Protein AF-A0A5C1AGF1-F1 (afdb_monomer_lite)

Secondary structure (DSSP, 8-state):
--S--B-EEEE-SS--SS--TTEEEEETTTTEEEEE-TTTT--EEEEEB-TTSBEEEE-SS-EEEEEEEE-TTSTT--EEEEETTEEE-TT-TTHHHHHHTTSPP-TTPPPEEETTEEEEEEEEEETTEEEEEESS-EEEEETTEEEEEEES----

Foldseek 3Di:
DFQQFFADEDEDCDDDPAADARYWYDHPNQQKIWHQDRNPPRDIDIFHHDPPGKDWDDPPQFIWIPDWDQPCVDPVRAIWTQDRRGTGGPPDPVTVVRNVVNDDDDPPFDWDQAPNFIFRDWDADDVQWIWTQGQAFIFIGGVSDTDDTPGGGPPD

Radius of gyration: 16.53 Å; chains: 1; bounding box: 38×32×44 Å

Organism: NCBI:txid2598579

InterPro domains:
  IPR045384 Protein of unknown function DUF6527 [PF20137] (11-87)

pLDDT: mean 85.23, std 13.49, range [40.34, 98.69]

Sequence (156 aa):
MIRYRRLEHRFVRTFPDCIEPGIFYVSLEFGTTTHSCCCGCGEEVVTPLSPSGWKITFDGETVSLWPSVGSWTLRCSSHYVIDRGRVLEDGDPTFLPRLMAEIPPIEGGEYLYFDNAIVCGWTRLDPGEVVLHGIWDVFLVRDGRRLRALGEPRLG

Structure (mmCIF, N/CA/C/O backbone):
data_AF-A0A5C1AGF1-F1
#
_entry.id   AF-A0A5C1AGF1-F1
#
loop_
_atom_site.group_PDB
_atom_site.id
_atom_site.type_symbol
_atom_site.label_atom_id
_atom_site.label_alt_id
_atom_site.label_comp_id
_atom_site.label_asym_id
_atom_site.label_entity_id
_atom_site.label_seq_id
_atom_site.pdbx_PDB_ins_code
_atom_site.Cartn_x
_atom_site.Cartn_y
_atom_site.Cartn_z
_atom_site.occupancy
_atom_site.B_iso_or_equiv
_atom_site.auth_seq_id
_atom_site.auth_comp_id
_atom_site.auth_asym_id
_atom_site.auth_atom_id
_atom_site.pdbx_PDB_model_num
ATOM 1 N N . MET A 1 1 ? -5.752 -9.088 -12.106 1.00 77.44 1 MET A N 1
ATOM 2 C CA . MET A 1 1 ? -7.198 -8.825 -12.010 1.00 77.44 1 MET A CA 1
ATOM 3 C C . MET A 1 1 ? -7.559 -8.648 -10.551 1.00 77.44 1 MET A C 1
ATOM 5 O O . MET A 1 1 ? -7.442 -9.587 -9.767 1.00 77.44 1 MET A O 1
ATOM 9 N N . ILE A 1 2 ? -7.949 -7.432 -10.190 1.00 92.50 2 ILE A N 1
ATOM 10 C CA . ILE A 1 2 ? -8.391 -7.062 -8.851 1.00 92.50 2 ILE A CA 1
ATOM 11 C C . ILE A 1 2 ? -9.845 -7.488 -8.648 1.00 92.50 2 ILE A C 1
ATOM 13 O O . ILE A 1 2 ? -10.735 -7.152 -9.432 1.00 92.50 2 ILE A O 1
ATOM 17 N N . ARG A 1 3 ? -10.087 -8.229 -7.561 1.00 95.75 3 ARG A N 1
ATOM 18 C CA . ARG A 1 3 ? -11.416 -8.696 -7.157 1.00 95.75 3 ARG A CA 1
ATOM 19 C C . ARG A 1 3 ? -12.123 -7.665 -6.283 1.00 95.75 3 ARG A C 1
ATOM 21 O O . ARG A 1 3 ? -13.300 -7.384 -6.491 1.00 95.75 3 ARG A O 1
ATOM 28 N N . TYR A 1 4 ? -11.406 -7.090 -5.323 1.00 97.19 4 TYR A N 1
ATOM 29 C CA . TYR A 1 4 ? -11.935 -6.091 -4.397 1.00 97.19 4 TYR A CA 1
ATOM 30 C C . TYR A 1 4 ? -11.606 -4.697 -4.919 1.00 97.19 4 TYR A C 1
ATOM 32 O O . TYR A 1 4 ? -10.494 -4.212 -4.757 1.00 97.19 4 TYR A O 1
ATOM 40 N N . ARG A 1 5 ? -12.575 -4.063 -5.588 1.00 96.69 5 ARG A N 1
ATOM 41 C CA . ARG A 1 5 ? -12.401 -2.745 -6.232 1.00 96.69 5 ARG A CA 1
ATOM 42 C C . ARG A 1 5 ? -12.618 -1.555 -5.302 1.00 96.69 5 ARG A C 1
ATOM 44 O O . ARG A 1 5 ? -12.350 -0.415 -5.680 1.00 96.69 5 ARG A O 1
ATOM 51 N N . ARG A 1 6 ? -13.146 -1.804 -4.107 1.00 97.50 6 ARG A N 1
ATOM 52 C CA . ARG A 1 6 ? -13.363 -0.796 -3.074 1.00 97.50 6 ARG A CA 1
ATOM 53 C C . ARG A 1 6 ? -13.112 -1.422 -1.711 1.00 97.50 6 ARG A C 1
ATOM 55 O O . ARG A 1 6 ? -13.458 -2.585 -1.515 1.00 97.50 6 ARG A O 1
ATOM 62 N N . LEU A 1 7 ? -12.525 -0.644 -0.815 1.00 98.44 7 LEU A N 1
ATOM 63 C CA . LEU A 1 7 ? -12.274 -1.005 0.568 1.00 98.44 7 LEU A CA 1
ATOM 64 C C . LEU A 1 7 ? -13.028 -0.051 1.494 1.00 98.44 7 LEU A C 1
ATOM 66 O O . LEU A 1 7 ? -13.039 1.163 1.276 1.00 98.44 7 LEU A O 1
ATOM 70 N N . GLU A 1 8 ? -13.638 -0.604 2.533 1.00 98.38 8 GLU A N 1
ATOM 71 C CA . GLU A 1 8 ? -14.098 0.157 3.693 1.00 98.38 8 GLU A CA 1
ATOM 72 C C . GLU A 1 8 ? -12.929 0.284 4.668 1.00 98.38 8 GLU A C 1
ATOM 74 O O . GLU A 1 8 ? -12.287 -0.711 4.996 1.00 98.38 8 GLU A O 1
ATOM 79 N N . HIS A 1 9 ? -12.624 1.494 5.128 1.00 98.38 9 HIS A N 1
ATOM 80 C CA . HIS A 1 9 ? -11.547 1.679 6.092 1.00 98.38 9 HIS A CA 1
ATOM 81 C C . HIS A 1 9 ? -12.071 1.513 7.520 1.00 98.38 9 HIS A C 1
ATOM 83 O O . HIS A 1 9 ? -13.181 1.937 7.837 1.00 98.38 9 HIS A O 1
ATOM 89 N N . ARG A 1 10 ? -11.255 0.930 8.400 1.00 98.50 10 ARG A N 1
ATOM 90 C CA . ARG A 1 10 ? -11.554 0.837 9.833 1.00 98.50 10 ARG A CA 1
ATOM 91 C C . ARG A 1 10 ? -10.333 1.217 10.649 1.00 98.50 10 ARG A C 1
ATOM 93 O O . ARG A 1 10 ? -9.296 0.560 10.573 1.00 98.50 10 ARG A O 1
ATOM 100 N N . PHE A 1 11 ? -10.477 2.258 11.462 1.00 98.44 11 PHE A N 1
ATOM 101 C CA . PHE A 1 11 ? -9.487 2.574 12.482 1.00 98.44 11 PHE A CA 1
ATOM 102 C C . PHE A 1 11 ? -9.646 1.602 13.644 1.00 98.44 11 PHE A C 1
ATOM 104 O O . PHE A 1 11 ? -10.715 1.500 14.245 1.00 98.44 11 PHE A O 1
ATOM 111 N N . VAL A 1 12 ? -8.576 0.881 13.945 1.00 98.31 12 VAL A N 1
ATOM 112 C CA . VAL A 1 12 ? -8.544 -0.120 15.005 1.00 98.31 12 VAL A CA 1
ATOM 113 C C . VAL A 1 12 ? -7.349 0.128 15.900 1.00 98.31 12 VAL A C 1
ATOM 115 O O . VAL A 1 12 ? -6.309 0.620 15.468 1.00 98.31 12 VAL A O 1
ATOM 118 N N . ARG A 1 13 ? -7.489 -0.231 17.172 1.00 97.12 13 ARG A N 1
ATOM 119 C CA . ARG A 1 13 ? -6.360 -0.199 18.097 1.00 97.12 13 ARG A CA 1
ATOM 120 C C . ARG A 1 13 ? -5.419 -1.369 17.811 1.00 97.12 13 ARG A C 1
ATOM 122 O O . ARG A 1 13 ? -4.258 -1.174 17.468 1.00 97.12 13 ARG A O 1
ATOM 129 N N . THR A 1 14 ? -5.979 -2.574 17.860 1.00 97.06 14 THR A N 1
ATOM 130 C CA . THR A 1 14 ? -5.334 -3.850 17.541 1.00 97.06 14 THR A CA 1
ATOM 131 C C . THR A 1 14 ? -5.994 -4.471 16.318 1.00 97.06 14 THR A C 1
ATOM 133 O O . THR A 1 14 ? -7.211 -4.361 16.154 1.00 97.06 14 THR A O 1
ATOM 136 N N . PHE A 1 15 ? -5.204 -5.123 15.468 1.00 97.69 15 PHE A N 1
ATOM 137 C CA . PHE A 1 15 ? -5.731 -5.839 14.308 1.00 97.69 15 PHE A CA 1
ATOM 138 C C . PHE A 1 15 ? -6.554 -7.063 14.740 1.00 97.69 15 PHE A C 1
ATOM 140 O O . PHE A 1 15 ? -6.257 -7.643 15.788 1.00 97.69 15 PHE A O 1
ATOM 147 N N . PRO A 1 16 ? -7.603 -7.434 13.985 1.00 96.69 16 PRO A N 1
ATOM 148 C CA . PRO A 1 16 ? -8.343 -8.664 14.241 1.00 96.69 16 PRO A CA 1
ATOM 149 C C . PRO A 1 16 ? -7.482 -9.892 13.918 1.00 96.69 16 PRO A C 1
ATOM 151 O O . PRO A 1 16 ? -6.603 -9.823 13.064 1.00 96.69 16 PRO A O 1
ATOM 154 N N . ASP A 1 17 ? -7.790 -11.031 14.542 1.00 95.19 17 ASP A N 1
ATOM 155 C CA . ASP A 1 17 ? -7.088 -12.300 14.281 1.00 95.19 17 ASP A CA 1
ATOM 156 C C . ASP A 1 17 ? -7.249 -12.775 12.827 1.00 95.19 17 ASP A C 1
ATOM 158 O O . ASP A 1 17 ? -6.380 -13.451 12.279 1.00 95.19 17 ASP A O 1
ATOM 162 N N . CYS A 1 18 ? -8.370 -12.412 12.198 1.00 95.69 18 CYS A N 1
ATOM 163 C CA . CYS A 1 18 ? -8.674 -12.704 10.803 1.00 95.69 18 CYS A CA 1
ATOM 164 C C . CYS A 1 18 ? -8.909 -11.398 10.044 1.00 95.69 18 CYS A C 1
ATOM 166 O O . CYS A 1 18 ? -9.846 -10.658 10.350 1.00 95.69 18 CYS A O 1
ATOM 168 N N . ILE A 1 19 ? -8.097 -11.141 9.019 1.00 97.69 19 ILE A N 1
ATOM 169 C CA . ILE A 1 19 ? -8.240 -9.957 8.170 1.00 97.69 19 ILE A CA 1
ATOM 170 C C . ILE A 1 19 ? -9.377 -10.168 7.165 1.00 97.69 19 ILE A C 1
ATOM 172 O O . ILE A 1 19 ? -9.288 -11.004 6.262 1.00 97.69 19 ILE A O 1
ATOM 176 N N . GLU A 1 20 ? -10.459 -9.403 7.313 1.00 98.00 20 GLU A N 1
ATOM 177 C CA . GLU A 1 20 ? -11.629 -9.513 6.442 1.00 98.00 20 GLU A CA 1
ATOM 178 C C . GLU A 1 20 ? -11.343 -8.958 5.031 1.00 98.00 20 GLU A C 1
ATOM 180 O O . GLU A 1 20 ? -10.812 -7.850 4.882 1.00 98.00 20 GLU A O 1
ATOM 185 N N . PRO A 1 21 ? -11.731 -9.675 3.959 1.00 97.81 21 PRO A N 1
ATOM 186 C CA . PRO A 1 21 ? -11.631 -9.142 2.609 1.00 97.81 21 PRO A CA 1
ATOM 187 C C . PRO A 1 21 ? -12.513 -7.909 2.401 1.00 97.81 21 PRO A C 1
ATOM 189 O O . PRO A 1 21 ? -13.672 -7.885 2.807 1.00 97.81 21 PRO A O 1
ATOM 192 N N . GLY A 1 22 ? -11.985 -6.901 1.705 1.00 98.00 22 GLY A N 1
ATOM 193 C CA . GLY A 1 22 ? -12.709 -5.651 1.453 1.00 98.00 22 GLY A CA 1
ATOM 194 C C . GLY A 1 22 ? -12.617 -4.621 2.583 1.00 98.00 22 GLY A C 1
ATOM 195 O O . GLY A 1 22 ? -13.157 -3.527 2.427 1.00 98.00 22 GLY A O 1
ATOM 196 N N . ILE A 1 23 ? -11.917 -4.926 3.680 1.00 98.50 23 ILE A N 1
ATOM 197 C CA . ILE A 1 23 ? -11.668 -3.984 4.773 1.00 98.50 23 ILE A CA 1
ATOM 198 C C . ILE A 1 23 ? -10.197 -3.553 4.771 1.00 98.50 23 ILE A C 1
ATOM 200 O O . ILE A 1 23 ? -9.292 -4.374 4.633 1.00 98.50 23 ILE A O 1
ATOM 204 N N . PHE A 1 24 ? -9.969 -2.251 4.924 1.00 98.56 24 PHE A N 1
ATOM 205 C CA . PHE A 1 24 ? -8.657 -1.634 5.078 1.00 98.56 24 PHE A CA 1
ATOM 206 C C . PHE A 1 24 ? -8.463 -1.201 6.533 1.00 98.56 24 PHE A C 1
ATOM 208 O O . PHE A 1 24 ? -8.998 -0.176 6.966 1.00 98.56 24 PHE A O 1
ATOM 215 N N . TYR A 1 25 ? -7.731 -1.996 7.310 1.00 98.69 25 TYR A N 1
ATOM 216 C CA . TYR A 1 25 ? -7.512 -1.717 8.725 1.00 98.69 25 TYR A CA 1
ATOM 217 C C . TYR A 1 25 ? -6.342 -0.760 8.911 1.00 98.69 25 TYR A C 1
ATOM 219 O O . TYR A 1 25 ? -5.262 -0.953 8.353 1.00 98.69 25 TYR A O 1
ATOM 227 N N . VAL A 1 26 ? -6.545 0.244 9.757 1.00 98.56 26 VAL A N 1
ATOM 228 C CA . VAL A 1 26 ? -5.535 1.241 10.106 1.00 98.56 26 VAL A CA 1
ATOM 229 C C . VAL A 1 26 ? -5.331 1.230 11.612 1.00 98.56 26 VAL A C 1
ATOM 231 O O . VAL A 1 26 ? -6.259 1.550 12.355 1.00 98.56 26 VAL A O 1
ATOM 234 N N . SER A 1 27 ? -4.116 0.917 12.066 1.00 98.19 27 SER A N 1
ATOM 235 C CA . SER A 1 27 ? -3.715 1.137 13.455 1.00 98.19 27 SER A CA 1
ATOM 236 C C . SER A 1 27 ? -2.717 2.279 13.539 1.00 98.19 27 SER A C 1
ATOM 238 O O . SER A 1 27 ? -1.575 2.176 13.089 1.00 98.19 27 SER A O 1
ATOM 240 N N . LEU A 1 28 ? -3.158 3.377 14.152 1.00 96.56 28 LEU A N 1
ATOM 241 C CA . LEU A 1 28 ? -2.288 4.512 14.452 1.00 96.56 28 LEU A CA 1
ATOM 242 C C . LEU A 1 28 ? -1.335 4.197 15.615 1.00 96.56 28 LEU A C 1
ATOM 244 O O . LEU A 1 28 ? -0.220 4.702 15.623 1.00 96.56 28 LEU A O 1
ATOM 248 N N . GLU A 1 29 ? -1.746 3.338 16.557 1.00 96.00 29 GLU A N 1
ATOM 249 C CA . GLU A 1 29 ? -0.915 2.915 17.698 1.00 96.00 29 GLU A CA 1
ATOM 250 C C . GLU A 1 29 ? 0.303 2.110 17.226 1.00 96.00 29 GLU A C 1
ATOM 252 O O . GLU A 1 29 ? 1.416 2.349 17.686 1.00 96.00 29 GLU A O 1
ATOM 257 N N . PHE A 1 30 ? 0.109 1.219 16.248 1.00 96.50 30 PHE A N 1
ATOM 258 C CA . PHE A 1 30 ? 1.196 0.448 15.638 1.00 96.50 30 PHE A CA 1
ATOM 259 C C . PHE A 1 30 ? 1.808 1.115 14.403 1.00 96.50 30 PHE A C 1
ATOM 261 O O . PHE A 1 30 ? 2.698 0.533 13.784 1.00 96.50 30 PHE A O 1
ATOM 268 N N . GLY A 1 31 ? 1.316 2.293 14.002 1.00 97.25 31 GLY A N 1
ATOM 269 C CA . GLY A 1 31 ? 1.747 2.974 12.781 1.00 97.25 31 GLY A CA 1
ATOM 270 C C . GLY A 1 31 ? 1.742 2.045 11.567 1.00 97.25 31 GLY A C 1
ATOM 271 O O . GLY A 1 31 ? 2.726 1.980 10.844 1.00 97.25 31 GLY A O 1
ATOM 272 N N . THR A 1 32 ? 0.690 1.249 11.384 1.00 97.94 32 THR A N 1
ATOM 273 C CA . THR A 1 32 ? 0.645 0.182 10.373 1.00 97.94 32 THR A CA 1
ATOM 274 C C . THR A 1 32 ? -0.760 0.070 9.798 1.00 97.94 32 THR A C 1
ATOM 276 O O . THR A 1 32 ? -1.751 0.318 10.492 1.00 97.94 32 THR A O 1
ATOM 279 N N . THR A 1 33 ? -0.862 -0.336 8.537 1.00 98.50 33 THR A N 1
ATOM 280 C CA . THR A 1 33 ? -2.132 -0.764 7.944 1.00 98.50 33 THR A CA 1
ATOM 281 C C . THR A 1 33 ? -2.043 -2.203 7.467 1.00 98.50 33 THR A C 1
ATOM 283 O O . THR A 1 33 ? -0.962 -2.684 7.124 1.00 98.50 33 THR A O 1
ATOM 286 N N . THR A 1 34 ? -3.183 -2.886 7.450 1.00 98.19 34 THR A N 1
ATOM 287 C CA . THR A 1 34 ? -3.292 -4.240 6.904 1.00 98.19 34 THR A CA 1
ATOM 288 C C . THR A 1 34 ? -4.625 -4.440 6.195 1.00 98.19 34 THR A C 1
ATOM 290 O O . THR A 1 34 ? -5.646 -3.849 6.566 1.00 98.19 34 THR A O 1
ATOM 293 N N . HIS A 1 35 ? -4.619 -5.278 5.166 1.00 98.31 35 HIS A N 1
ATOM 294 C CA . HIS A 1 35 ? -5.808 -5.707 4.437 1.00 98.31 35 HIS A CA 1
ATOM 295 C C . HIS A 1 35 ? -5.559 -7.047 3.749 1.00 98.31 35 HIS A C 1
ATOM 297 O O . HIS A 1 35 ? -4.424 -7.427 3.466 1.00 98.31 35 HIS A O 1
ATOM 303 N N . SER A 1 36 ? -6.634 -7.770 3.437 1.00 97.62 36 SER A N 1
ATOM 304 C CA . SER A 1 36 ? -6.525 -8.949 2.578 1.00 97.62 36 SER A CA 1
ATOM 305 C C . SER A 1 36 ? -6.271 -8.500 1.141 1.00 97.62 36 SER A C 1
ATOM 307 O O . SER A 1 36 ? -6.916 -7.570 0.648 1.00 97.62 36 SER A O 1
ATOM 309 N N . CYS A 1 37 ? -5.333 -9.155 0.459 1.00 97.06 37 CYS A N 1
ATOM 310 C CA . CYS A 1 37 ? -4.882 -8.771 -0.869 1.00 97.06 37 CYS A CA 1
ATOM 311 C C . CYS A 1 37 ? -6.056 -8.578 -1.846 1.00 97.06 37 CYS A C 1
ATOM 313 O O . CYS A 1 37 ? -6.857 -9.488 -2.080 1.00 97.06 37 CYS A O 1
ATOM 315 N N . CYS A 1 38 ? -6.119 -7.409 -2.490 1.00 97.06 38 CYS A N 1
ATOM 316 C CA . CYS A 1 38 ? -7.261 -7.007 -3.314 1.00 97.06 38 CYS A CA 1
ATOM 317 C C . CYS A 1 38 ? -7.468 -7.863 -4.576 1.00 97.06 38 CYS A C 1
ATOM 319 O O . CYS A 1 38 ? -8.560 -7.861 -5.150 1.00 97.06 38 CYS A O 1
ATOM 321 N N . CYS A 1 39 ? -6.467 -8.642 -5.004 1.00 95.81 39 CYS A N 1
ATOM 322 C CA . CYS A 1 39 ? -6.659 -9.642 -6.062 1.00 95.81 39 CYS A CA 1
ATOM 323 C C . CYS A 1 39 ? -7.588 -10.793 -5.633 1.00 95.81 39 CYS A C 1
ATOM 325 O O . CYS A 1 39 ? -8.169 -11.468 -6.478 1.00 95.81 39 CYS A O 1
ATOM 327 N N . GLY A 1 40 ? -7.769 -10.988 -4.322 1.00 95.88 40 GLY A N 1
ATOM 328 C CA . GLY A 1 40 ? -8.613 -12.021 -3.738 1.00 95.88 40 GLY A CA 1
ATOM 329 C C . GLY A 1 40 ? -7.927 -13.366 -3.512 1.00 95.88 40 GLY A C 1
ATOM 330 O O . GLY A 1 40 ? -8.627 -14.364 -3.367 1.00 95.88 40 GLY A O 1
ATOM 331 N N . CYS A 1 41 ? -6.591 -13.409 -3.461 1.00 95.12 41 CYS A N 1
ATOM 332 C CA . CYS A 1 41 ? -5.847 -14.621 -3.098 1.00 95.12 41 CYS A CA 1
ATOM 333 C C . CYS A 1 41 ? -5.948 -14.988 -1.606 1.00 95.12 41 CYS A C 1
ATOM 335 O O . CYS A 1 41 ? -5.589 -16.103 -1.245 1.00 95.12 41 CYS A O 1
ATOM 337 N N . GLY A 1 42 ? -6.430 -14.075 -0.756 1.00 94.31 42 GLY A N 1
ATOM 338 C CA . GLY A 1 42 ? -6.604 -14.292 0.683 1.00 94.31 42 GLY A CA 1
ATOM 339 C C . GLY A 1 42 ? -5.370 -13.988 1.535 1.00 94.31 42 GLY A C 1
ATOM 340 O O . GLY A 1 42 ? -5.495 -13.932 2.751 1.00 94.31 42 GLY A O 1
ATOM 341 N N . GLU A 1 43 ? -4.212 -13.742 0.919 1.00 96.31 43 GLU A N 1
ATOM 342 C CA . GLU A 1 43 ? -2.983 -13.369 1.628 1.00 96.31 43 GLU A CA 1
ATOM 343 C C . GLU A 1 43 ? -3.128 -12.004 2.318 1.00 96.31 43 GLU A C 1
ATOM 345 O O . GLU A 1 43 ? -3.739 -11.080 1.769 1.00 96.31 43 GLU A O 1
ATOM 350 N N . GLU A 1 44 ? -2.535 -11.869 3.502 1.00 96.44 44 GLU A N 1
ATOM 351 C CA . GLU A 1 44 ? -2.469 -10.605 4.232 1.00 96.44 44 GLU A CA 1
ATOM 352 C C . GLU A 1 44 ? -1.401 -9.687 3.628 1.00 96.44 44 GLU A C 1
ATOM 354 O O . GLU A 1 44 ? -0.273 -10.099 3.348 1.00 96.44 44 GLU A O 1
ATOM 359 N N . VAL A 1 45 ? -1.758 -8.421 3.438 1.00 96.88 45 VAL A N 1
ATOM 360 C CA . VAL A 1 45 ? -0.842 -7.370 3.016 1.00 96.88 45 VAL A CA 1
ATOM 361 C C . VAL A 1 45 ? -0.664 -6.400 4.168 1.00 96.88 45 VAL A C 1
ATOM 363 O O . VAL A 1 45 ? -1.598 -5.696 4.534 1.00 96.88 45 VAL A O 1
ATOM 366 N N . VAL A 1 46 ? 0.559 -6.331 4.686 1.00 96.44 46 VAL A N 1
ATOM 367 C CA . VAL A 1 46 ? 0.950 -5.395 5.742 1.00 96.44 46 VAL A CA 1
ATOM 368 C C . VAL A 1 46 ? 1.755 -4.259 5.125 1.00 96.44 46 VAL A C 1
ATOM 370 O O . VAL A 1 46 ? 2.746 -4.500 4.435 1.00 96.44 46 VAL A O 1
ATOM 373 N N . THR A 1 47 ? 1.362 -3.019 5.400 1.00 96.62 47 THR A N 1
ATOM 374 C CA . THR A 1 47 ? 2.072 -1.817 4.943 1.00 96.62 47 THR A CA 1
ATOM 375 C C . THR A 1 47 ? 2.374 -0.911 6.139 1.00 96.62 47 THR A C 1
ATOM 377 O O . THR A 1 47 ? 1.518 -0.126 6.562 1.00 96.62 47 THR A O 1
ATOM 380 N N . PRO A 1 48 ? 3.579 -1.034 6.729 1.00 96.25 48 PRO A N 1
ATOM 381 C CA . PRO A 1 48 ? 4.020 -0.178 7.824 1.00 96.25 48 PRO A CA 1
ATOM 382 C C . PRO A 1 48 ? 4.089 1.284 7.384 1.00 96.25 48 PRO A C 1
ATOM 384 O O . PRO A 1 48 ? 4.609 1.600 6.310 1.00 96.25 48 PRO A O 1
ATOM 387 N N . LEU A 1 49 ? 3.577 2.176 8.226 1.00 95.38 49 LEU A N 1
ATOM 388 C CA . LEU A 1 49 ? 3.547 3.605 7.962 1.00 95.38 49 LEU A CA 1
ATOM 389 C C . LEU A 1 49 ? 4.834 4.265 8.446 1.00 95.38 49 LEU A C 1
ATOM 391 O O . LEU A 1 49 ? 5.227 4.125 9.604 1.00 95.38 49 LEU A O 1
ATOM 395 N N . SER A 1 50 ? 5.486 5.024 7.570 1.00 90.75 50 SER A N 1
ATOM 396 C CA . SER A 1 50 ? 6.685 5.778 7.928 1.00 90.75 50 SER A CA 1
ATOM 397 C C . SER A 1 50 ? 6.921 6.961 6.982 1.00 90.75 50 SER A C 1
ATOM 399 O O . SER A 1 50 ? 6.377 7.004 5.876 1.00 90.75 50 SER A O 1
ATOM 401 N N . PRO A 1 51 ? 7.755 7.944 7.369 1.00 85.19 51 PRO A N 1
ATOM 402 C CA . PRO A 1 51 ? 8.083 9.069 6.494 1.00 85.19 51 PRO A CA 1
ATOM 403 C C . PRO A 1 51 ? 8.718 8.662 5.154 1.00 85.19 51 PRO A C 1
ATOM 405 O O . PRO A 1 51 ? 8.516 9.359 4.156 1.00 85.19 51 PRO A O 1
ATOM 408 N N . SER A 1 52 ? 9.467 7.554 5.137 1.00 78.25 52 SER A N 1
ATOM 409 C CA . SER A 1 52 ? 10.164 7.012 3.962 1.00 78.25 52 SER A CA 1
ATOM 410 C C . SER A 1 52 ? 9.445 5.834 3.289 1.00 78.25 52 SER A C 1
ATOM 412 O O . SER A 1 52 ? 9.888 5.399 2.233 1.00 78.25 52 SER A O 1
ATOM 414 N N . GLY A 1 53 ? 8.371 5.313 3.886 1.00 82.56 53 GLY A N 1
ATOM 415 C CA . GLY A 1 53 ? 7.592 4.181 3.384 1.00 82.56 53 GLY A CA 1
ATOM 416 C C . GLY A 1 53 ? 6.150 4.572 3.071 1.00 82.56 53 GLY A C 1
ATOM 417 O O . GLY A 1 53 ? 5.895 5.635 2.497 1.00 82.56 53 GLY A O 1
ATOM 418 N N . TRP A 1 54 ? 5.202 3.713 3.458 1.00 92.50 54 TRP A N 1
ATOM 419 C CA . TRP A 1 54 ? 3.785 3.980 3.234 1.00 92.50 54 TRP A CA 1
ATOM 420 C C . TRP A 1 54 ? 3.251 5.098 4.128 1.00 92.50 54 TRP A C 1
ATOM 422 O O . TRP A 1 54 ? 3.672 5.312 5.263 1.00 92.50 54 TRP A O 1
ATOM 432 N N . LYS A 1 55 ? 2.283 5.824 3.588 1.00 94.31 55 LYS A N 1
ATOM 433 C CA . LYS A 1 55 ? 1.596 6.963 4.177 1.00 94.31 55 LYS A CA 1
ATOM 434 C C . LYS A 1 55 ? 0.127 6.823 3.856 1.00 94.31 55 LYS A C 1
ATOM 436 O O . LYS A 1 55 ? -0.244 6.454 2.742 1.00 94.31 55 LYS A O 1
ATOM 441 N N . ILE A 1 56 ? -0.708 7.183 4.815 1.00 96.69 56 ILE A N 1
ATOM 442 C CA . ILE A 1 56 ? -2.139 7.316 4.582 1.00 96.69 56 ILE A CA 1
ATOM 443 C C . ILE A 1 56 ? -2.538 8.781 4.532 1.00 96.69 56 ILE A C 1
ATOM 445 O O . ILE A 1 56 ? -1.934 9.632 5.183 1.00 96.69 56 ILE A O 1
ATOM 449 N N . THR A 1 57 ? -3.594 9.064 3.784 1.00 96.94 57 THR A N 1
ATOM 450 C CA . THR A 1 57 ? -4.365 10.302 3.914 1.00 96.94 57 THR A CA 1
ATOM 451 C C . THR A 1 57 ? -5.786 9.926 4.291 1.00 96.94 57 THR A C 1
ATOM 453 O O . THR A 1 57 ? -6.351 9.024 3.679 1.00 96.94 57 THR A O 1
ATOM 456 N N . PHE A 1 58 ? -6.346 10.610 5.285 1.00 97.62 58 PHE A N 1
ATOM 457 C CA . PHE A 1 58 ? -7.745 10.488 5.678 1.00 97.62 58 PHE A CA 1
ATOM 458 C C . PHE A 1 58 ? -8.390 11.869 5.610 1.00 97.62 58 PHE A C 1
ATOM 460 O O . PHE A 1 58 ? -7.923 12.797 6.269 1.00 97.62 58 PHE A O 1
ATOM 467 N N . ASP A 1 59 ? -9.430 12.013 4.792 1.00 96.44 59 ASP A N 1
ATOM 468 C CA . ASP A 1 59 ? -10.123 13.290 4.560 1.00 96.44 59 ASP A CA 1
ATOM 469 C C . ASP A 1 59 ? -11.395 13.462 5.411 1.00 96.44 59 ASP A C 1
ATOM 471 O O . ASP A 1 59 ? -12.127 14.434 5.243 1.00 96.44 59 ASP A O 1
ATOM 475 N N . GLY A 1 60 ? -11.643 12.539 6.346 1.00 96.56 60 GLY A N 1
ATOM 476 C CA . GLY A 1 60 ? -12.856 12.487 7.165 1.00 96.56 60 GLY A CA 1
ATOM 477 C C . GLY A 1 60 ? -13.906 11.502 6.646 1.00 96.56 60 GLY A C 1
ATOM 478 O O . GLY A 1 60 ? -14.780 11.108 7.414 1.00 96.56 60 GLY A O 1
ATOM 479 N N . GLU A 1 61 ? -13.798 11.056 5.391 1.00 97.06 61 GLU A N 1
ATOM 480 C CA . GLU A 1 61 ? -14.733 10.104 4.774 1.00 97.06 61 GLU A CA 1
ATOM 481 C C . GLU A 1 61 ? -14.018 8.891 4.166 1.00 97.06 61 GLU A C 1
ATOM 483 O O . GLU A 1 61 ? -14.505 7.762 4.242 1.00 97.06 61 GLU A O 1
ATOM 488 N N . THR A 1 62 ? -12.852 9.097 3.560 1.00 97.81 62 THR A N 1
ATOM 489 C CA . THR A 1 62 ? -12.135 8.074 2.803 1.00 97.81 62 THR A CA 1
ATOM 490 C C . THR A 1 62 ? -10.652 8.041 3.138 1.00 97.81 62 THR A C 1
ATOM 492 O O . THR A 1 62 ? -10.062 9.034 3.564 1.00 97.81 62 THR A O 1
ATOM 495 N N . VAL A 1 63 ? -10.040 6.872 2.927 1.00 97.81 63 VAL A N 1
ATOM 496 C CA . VAL A 1 63 ? -8.600 6.666 3.104 1.00 97.81 63 VAL A CA 1
ATOM 497 C C . VAL A 1 63 ? -7.936 6.387 1.758 1.00 97.81 63 VAL A C 1
ATOM 499 O O . VAL A 1 63 ? -8.415 5.558 0.980 1.00 97.81 63 VAL A O 1
ATOM 502 N N . SER A 1 64 ? -6.817 7.062 1.507 1.00 96.88 64 SER A N 1
ATOM 503 C CA . SER A 1 64 ? -5.857 6.715 0.453 1.00 96.88 64 SER A CA 1
ATOM 504 C C . SER A 1 64 ? -4.573 6.187 1.087 1.00 96.88 64 SER A C 1
ATOM 506 O O . SER A 1 64 ? -4.172 6.667 2.149 1.00 96.88 64 SER A O 1
ATOM 508 N N . LEU A 1 65 ? -3.916 5.242 0.419 1.00 96.62 65 LEU A N 1
ATOM 509 C CA . LEU A 1 65 ? -2.587 4.741 0.760 1.00 96.62 65 LEU A CA 1
ATOM 510 C C . LEU A 1 65 ? -1.619 5.121 -0.362 1.00 96.62 65 LEU A C 1
ATOM 512 O O . LEU A 1 65 ? -1.936 4.978 -1.542 1.00 96.62 65 LEU A O 1
ATOM 516 N N . TRP A 1 66 ? -0.446 5.602 0.023 1.00 91.38 66 TRP A N 1
ATOM 517 C CA . TRP A 1 66 ? 0.632 5.972 -0.882 1.00 91.38 66 TRP A CA 1
ATOM 518 C C . TRP A 1 66 ? 1.966 5.486 -0.303 1.00 91.38 66 TRP A C 1
ATOM 520 O O . TRP A 1 66 ? 2.151 5.621 0.902 1.00 91.38 66 TRP A O 1
ATOM 530 N N . PRO A 1 67 ? 2.914 4.968 -1.094 1.00 90.38 67 PRO A N 1
ATOM 531 C CA . PRO A 1 67 ? 2.789 4.656 -2.515 1.00 90.38 67 PRO A CA 1
ATOM 532 C C . PRO A 1 67 ? 1.890 3.427 -2.747 1.00 90.38 67 PRO A C 1
ATOM 534 O O . PRO A 1 67 ? 1.238 2.919 -1.828 1.00 90.38 67 PRO A O 1
ATOM 537 N N . SER A 1 68 ? 1.832 2.973 -3.993 1.00 90.12 68 SER A N 1
ATOM 538 C CA . SER A 1 68 ? 1.144 1.771 -4.438 1.00 90.12 68 SER A CA 1
ATOM 539 C C . SER A 1 68 ? 1.570 0.524 -3.655 1.00 90.12 68 SER A C 1
ATOM 541 O O . SER A 1 68 ? 2.619 0.455 -3.009 1.00 90.12 68 SER A O 1
ATOM 543 N N . VAL A 1 69 ? 0.720 -0.497 -3.698 1.00 91.19 69 VAL A N 1
ATOM 544 C CA . VAL A 1 69 ? 0.961 -1.799 -3.079 1.00 91.19 69 VAL A CA 1
ATOM 545 C C . VAL A 1 69 ? 1.430 -2.767 -4.152 1.00 91.19 69 VAL A C 1
ATOM 547 O O . VAL A 1 69 ? 0.639 -3.171 -5.002 1.00 91.19 69 VAL A O 1
ATOM 550 N N . GLY A 1 70 ? 2.704 -3.160 -4.103 1.00 87.50 70 GLY A N 1
ATOM 551 C CA . GLY A 1 70 ? 3.270 -4.227 -4.930 1.00 87.50 70 GLY A CA 1
ATOM 552 C C . GLY A 1 70 ? 3.455 -5.517 -4.131 1.00 87.50 70 GLY A C 1
ATOM 553 O O . GLY A 1 70 ? 4.250 -5.565 -3.198 1.00 87.50 70 GLY A O 1
ATOM 554 N N . SER A 1 71 ? 2.748 -6.586 -4.500 1.00 84.00 71 SER A N 1
ATOM 555 C CA . SER A 1 71 ? 2.790 -7.886 -3.812 1.00 84.00 71 SER A CA 1
ATOM 556 C C . SER A 1 71 ? 3.705 -8.904 -4.509 1.00 84.00 71 SER A C 1
ATOM 558 O O . SER A 1 71 ? 3.335 -10.063 -4.679 1.00 84.00 71 SER A O 1
ATOM 560 N N . TRP A 1 72 ? 4.900 -8.491 -4.936 1.00 79.38 72 TRP A N 1
ATOM 561 C CA . TRP A 1 72 ? 5.822 -9.292 -5.767 1.00 79.38 72 TRP A CA 1
ATOM 562 C C . TRP A 1 72 ? 6.325 -10.581 -5.113 1.00 79.38 72 TRP A C 1
ATOM 564 O O . TRP A 1 72 ? 6.684 -11.530 -5.803 1.00 79.38 72 TRP A O 1
ATOM 574 N N . THR A 1 73 ? 6.351 -10.620 -3.783 1.00 77.00 73 THR A N 1
ATOM 575 C CA . THR A 1 73 ? 6.718 -11.811 -3.005 1.00 77.00 73 THR A CA 1
ATOM 576 C C . THR A 1 73 ? 5.563 -12.805 -2.873 1.00 77.00 73 THR A C 1
ATOM 578 O O . THR A 1 73 ? 5.793 -13.965 -2.535 1.00 77.00 73 THR A O 1
ATOM 581 N N . LEU A 1 74 ? 4.327 -12.378 -3.161 1.00 82.75 74 LEU A N 1
ATOM 582 C CA . LEU A 1 74 ? 3.149 -13.236 -3.172 1.00 82.75 74 LEU A CA 1
ATOM 583 C C . LEU A 1 74 ? 2.982 -13.895 -4.543 1.00 82.75 74 LEU A C 1
ATOM 585 O O . LEU A 1 74 ? 3.283 -13.307 -5.582 1.00 82.75 74 LEU A O 1
ATOM 589 N N . ARG A 1 75 ? 2.386 -15.093 -4.556 1.00 83.75 75 ARG A N 1
ATOM 590 C CA . ARG A 1 75 ? 2.080 -15.838 -5.795 1.00 83.75 75 ARG A CA 1
ATOM 591 C C . ARG A 1 75 ? 1.202 -15.067 -6.781 1.00 83.75 75 ARG A C 1
ATOM 593 O O . ARG A 1 75 ? 1.237 -15.362 -7.968 1.00 83.75 75 ARG A O 1
ATOM 600 N N . CYS A 1 76 ? 0.384 -14.136 -6.294 1.00 89.12 76 CYS A N 1
ATOM 601 C CA . CYS A 1 76 ? -0.485 -13.330 -7.145 1.00 89.12 76 CYS A CA 1
ATOM 602 C C . CYS A 1 76 ? 0.250 -12.188 -7.853 1.00 89.12 76 CYS A C 1
ATOM 604 O O . CYS A 1 76 ? -0.278 -11.691 -8.843 1.00 89.12 76 CYS A O 1
ATOM 606 N N . SER A 1 77 ? 1.407 -11.754 -7.329 1.00 85.31 77 SER A N 1
ATOM 607 C CA . SER A 1 77 ? 2.201 -10.630 -7.846 1.00 85.31 77 SER A CA 1
ATOM 608 C C . SER A 1 77 ? 1.352 -9.403 -8.211 1.00 85.31 77 SER A C 1
ATOM 610 O O . SER A 1 77 ? 1.598 -8.732 -9.206 1.00 85.31 77 SER A O 1
ATOM 612 N N . SER A 1 78 ? 0.295 -9.134 -7.438 1.00 89.31 78 SER A N 1
ATOM 613 C CA . SER A 1 78 ? -0.645 -8.057 -7.745 1.00 89.31 78 SER A CA 1
ATOM 614 C C . SER A 1 78 ? -0.041 -6.687 -7.465 1.00 89.31 78 SER A C 1
ATOM 616 O O . SER A 1 78 ? 0.696 -6.531 -6.491 1.00 89.31 78 SER A O 1
ATOM 618 N N . HIS A 1 79 ? -0.450 -5.687 -8.244 1.00 89.50 79 HIS A N 1
ATOM 619 C CA . HIS A 1 79 ? -0.087 -4.289 -8.042 1.00 89.50 79 HIS A CA 1
ATOM 620 C C . HIS A 1 79 ? -1.308 -3.392 -8.164 1.00 89.50 79 HIS A C 1
ATOM 622 O O . HIS A 1 79 ? -2.117 -3.561 -9.076 1.00 89.50 79 HIS A O 1
ATOM 628 N N . TYR A 1 80 ? -1.484 -2.502 -7.191 1.00 92.75 80 TYR A N 1
ATOM 629 C CA . TYR A 1 80 ? -2.631 -1.604 -7.145 1.00 92.75 80 TYR A CA 1
ATOM 630 C C . TYR A 1 80 ? -2.370 -0.369 -6.285 1.00 92.75 80 TYR A C 1
ATOM 632 O O . TYR A 1 80 ? -1.526 -0.369 -5.391 1.00 92.75 80 TYR A O 1
ATOM 640 N N . VAL A 1 81 ? -3.156 0.675 -6.528 1.00 93.25 81 VAL A N 1
ATOM 641 C CA . VAL A 1 81 ? -3.231 1.882 -5.694 1.00 93.25 81 VAL A CA 1
ATOM 642 C C . VAL A 1 81 ? -4.533 1.848 -4.899 1.00 93.25 81 VAL A C 1
ATOM 644 O O . VAL A 1 81 ? -5.579 1.510 -5.455 1.00 93.25 81 VAL A O 1
ATOM 647 N N . ILE A 1 82 ? -4.490 2.223 -3.618 1.00 96.19 82 ILE A N 1
ATOM 648 C CA . ILE A 1 82 ? -5.697 2.496 -2.826 1.00 96.19 82 ILE A CA 1
ATOM 649 C C .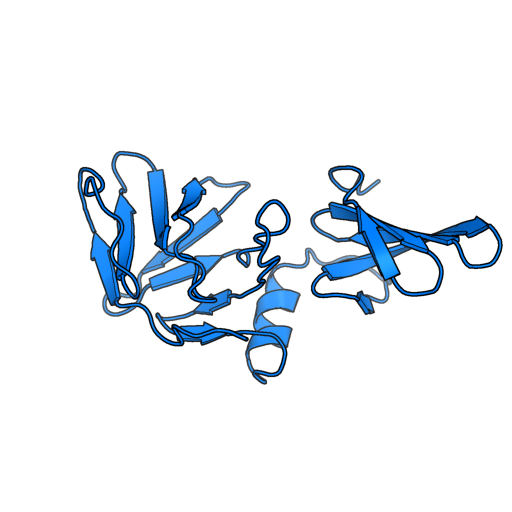 ILE A 1 82 ? -5.894 4.010 -2.786 1.00 96.19 82 ILE A C 1
ATOM 651 O O . ILE A 1 82 ? -5.137 4.723 -2.132 1.00 96.19 82 ILE A O 1
ATOM 655 N N . ASP A 1 83 ? -6.919 4.504 -3.472 1.00 95.75 83 ASP A N 1
ATOM 656 C CA . ASP A 1 83 ? -7.224 5.927 -3.554 1.00 95.75 83 ASP A CA 1
ATOM 657 C C . ASP A 1 83 ? -8.679 6.223 -3.190 1.00 95.75 83 ASP A C 1
ATOM 659 O O . ASP A 1 83 ? -9.601 5.816 -3.898 1.00 95.75 83 ASP A O 1
ATOM 663 N N . ARG A 1 84 ? -8.892 6.947 -2.085 1.00 96.50 84 ARG A N 1
ATOM 664 C CA . ARG A 1 84 ? -10.213 7.292 -1.544 1.00 96.50 84 ARG A CA 1
ATOM 665 C C . ARG A 1 84 ? -11.108 6.057 -1.414 1.00 96.50 84 ARG A C 1
ATOM 667 O O . ARG A 1 84 ? -12.260 6.028 -1.850 1.00 96.50 84 ARG A O 1
ATOM 674 N N . GLY A 1 85 ? -10.522 4.986 -0.882 1.00 97.06 85 GLY A N 1
ATOM 675 C CA . GLY A 1 85 ? -11.135 3.667 -0.754 1.00 97.06 85 GLY A CA 1
ATOM 676 C C . GLY A 1 85 ? -11.306 2.889 -2.064 1.00 97.06 85 GLY A C 1
ATOM 677 O O . GLY A 1 85 ? -11.733 1.743 -2.006 1.00 97.06 85 GLY A O 1
ATOM 678 N N . ARG A 1 86 ? -10.999 3.436 -3.248 1.00 97.12 86 ARG A N 1
ATOM 679 C CA . ARG A 1 86 ? -10.999 2.673 -4.511 1.00 97.12 86 ARG A CA 1
ATOM 680 C C . ARG A 1 86 ? -9.683 1.931 -4.691 1.00 97.12 86 ARG A C 1
ATOM 682 O O . ARG A 1 86 ? -8.628 2.474 -4.393 1.00 97.12 86 ARG A O 1
ATOM 689 N N . VAL A 1 87 ? -9.750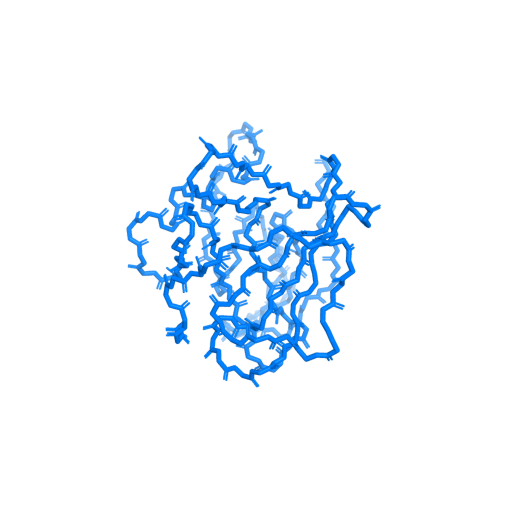 0.732 -5.258 1.00 96.88 87 VAL A N 1
ATOM 690 C CA . VAL A 1 87 ? -8.570 -0.027 -5.678 1.00 96.88 87 VAL A CA 1
ATOM 691 C C . VAL A 1 87 ? -8.413 0.122 -7.185 1.00 96.88 87 VAL A C 1
ATOM 693 O O . VAL A 1 87 ? -9.297 -0.281 -7.943 1.00 96.88 87 VAL A O 1
ATOM 696 N N . LEU A 1 88 ? -7.311 0.738 -7.601 1.00 93.31 88 LEU A N 1
ATOM 697 C CA . LEU A 1 88 ? -6.973 1.005 -8.997 1.00 93.31 88 LEU A CA 1
ATOM 698 C C . LEU A 1 88 ? -5.897 0.006 -9.436 1.00 93.31 88 LEU A C 1
ATOM 700 O O . LEU A 1 88 ? -4.887 -0.121 -8.746 1.00 93.31 88 LEU A O 1
ATOM 704 N N . GLU A 1 89 ? -6.112 -0.692 -10.550 1.00 88.44 89 GLU A N 1
ATOM 705 C CA . GLU A 1 89 ? -5.144 -1.618 -11.160 1.00 88.44 89 GLU A CA 1
ATOM 706 C C . GLU A 1 89 ? -4.719 -1.138 -12.548 1.00 88.44 89 GLU A C 1
ATOM 708 O O . GLU A 1 89 ? -5.283 -0.170 -13.073 1.00 88.44 89 GLU A O 1
ATOM 713 N N . ASP A 1 90 ? -3.756 -1.842 -13.142 1.00 75.75 90 ASP A N 1
ATOM 714 C CA . ASP A 1 90 ? -3.349 -1.615 -14.525 1.00 75.75 90 ASP A CA 1
ATOM 715 C C . ASP A 1 90 ? -4.570 -1.659 -15.468 1.00 75.75 90 ASP A C 1
ATOM 717 O O . ASP A 1 90 ? -5.373 -2.59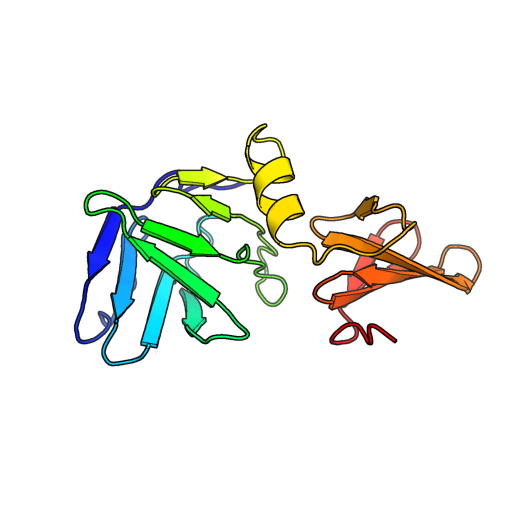7 -15.452 1.00 75.75 90 ASP A O 1
ATOM 721 N N . GLY A 1 91 ? -4.746 -0.586 -16.242 1.00 77.06 91 GLY A N 1
ATOM 722 C CA . GLY A 1 91 ? -5.921 -0.337 -17.082 1.00 77.06 91 GLY A CA 1
ATOM 723 C C . GLY A 1 91 ? -6.973 0.638 -16.523 1.00 77.06 91 GLY A C 1
ATOM 724 O O . GLY A 1 91 ? -7.828 1.076 -17.29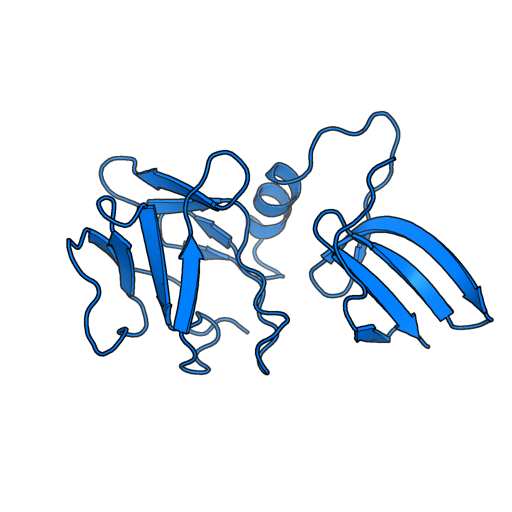5 1.00 77.06 91 GLY A O 1
ATOM 725 N N . ASP A 1 92 ? -6.934 1.044 -15.243 1.00 85.25 92 ASP A N 1
ATOM 726 C CA . ASP A 1 92 ? -7.741 2.189 -14.775 1.00 85.25 92 ASP A CA 1
ATOM 727 C C . ASP A 1 92 ? -7.078 3.509 -15.230 1.00 85.25 92 ASP A C 1
ATOM 729 O O . ASP A 1 92 ? -5.889 3.719 -14.977 1.00 85.25 92 ASP A O 1
ATOM 733 N N . PRO A 1 93 ? -7.806 4.448 -15.867 1.00 83.00 93 PRO A N 1
ATOM 734 C CA . PRO A 1 93 ? -7.223 5.701 -16.363 1.00 83.00 93 PRO A CA 1
ATOM 735 C C . PRO A 1 93 ? -6.638 6.593 -15.254 1.00 83.00 93 PRO A C 1
ATOM 737 O O . PRO A 1 93 ? -5.820 7.467 -15.529 1.00 83.00 93 PRO A O 1
ATOM 740 N N . THR A 1 94 ? -7.036 6.376 -13.999 1.00 84.25 94 THR A N 1
ATOM 741 C CA . THR A 1 94 ? -6.529 7.090 -12.816 1.00 84.25 94 THR A CA 1
ATOM 742 C C . THR A 1 94 ? -5.287 6.417 -12.229 1.00 84.25 94 THR A C 1
ATOM 744 O O . THR A 1 94 ? -4.548 7.050 -11.476 1.00 84.25 94 THR A O 1
ATOM 747 N N . PHE A 1 95 ? -5.034 5.148 -12.566 1.00 83.81 95 PHE A N 1
ATOM 748 C CA . PHE A 1 95 ? -3.923 4.376 -12.017 1.00 83.81 95 PHE A CA 1
ATOM 749 C C . PHE A 1 95 ? -2.569 4.957 -12.428 1.00 83.81 95 PHE A C 1
ATOM 751 O O . PHE A 1 95 ? -1.769 5.288 -11.556 1.00 83.81 95 PHE A O 1
ATOM 758 N N . LEU A 1 96 ? -2.336 5.163 -13.730 1.00 78.06 96 LEU A N 1
ATOM 759 C CA . LEU A 1 96 ? -1.058 5.686 -14.226 1.00 78.06 96 LEU A CA 1
ATOM 760 C C . LEU A 1 96 ? -0.713 7.069 -13.645 1.00 78.06 96 LEU A C 1
ATOM 762 O O . LEU A 1 96 ? 0.381 7.199 -13.107 1.00 78.06 96 LEU A O 1
ATOM 766 N N . PRO A 1 97 ? -1.606 8.082 -13.641 1.00 80.31 97 PRO A N 1
ATOM 767 C CA . PRO A 1 97 ? -1.310 9.362 -12.993 1.00 80.31 97 PRO A CA 1
ATOM 768 C C . PRO A 1 97 ? -0.967 9.241 -11.504 1.00 80.31 97 PRO A C 1
ATOM 770 O O . PRO A 1 97 ? -0.091 9.951 -11.015 1.00 80.31 97 PRO A O 1
ATOM 773 N N . ARG A 1 98 ? -1.643 8.344 -10.771 1.00 82.75 98 ARG A N 1
ATOM 774 C CA . ARG A 1 98 ? -1.362 8.107 -9.348 1.00 82.75 98 ARG A CA 1
ATOM 775 C C . ARG A 1 98 ? -0.006 7.455 -9.139 1.00 82.75 98 ARG A C 1
ATOM 777 O O . ARG A 1 98 ? 0.757 7.925 -8.305 1.00 82.75 98 ARG A O 1
ATOM 784 N N . LEU A 1 99 ? 0.290 6.435 -9.931 1.00 79.94 99 LEU A N 1
ATOM 785 C CA . LEU A 1 99 ? 1.559 5.733 -9.899 1.00 79.94 99 LEU A CA 1
ATOM 786 C C . LEU A 1 99 ? 2.715 6.669 -10.299 1.00 79.94 99 LEU A C 1
ATOM 788 O O . LEU A 1 99 ? 3.756 6.686 -9.654 1.00 79.94 99 LEU A O 1
ATOM 792 N N . MET A 1 100 ? 2.515 7.520 -11.308 1.00 75.81 100 MET A N 1
ATOM 793 C CA . MET A 1 100 ? 3.496 8.526 -11.722 1.00 75.81 100 MET A CA 1
ATOM 794 C C . MET A 1 100 ? 3.748 9.594 -10.651 1.00 75.81 100 MET A C 1
ATOM 796 O O . MET A 1 100 ? 4.854 10.113 -10.565 1.00 75.81 100 MET A O 1
ATOM 800 N N . ALA A 1 101 ? 2.766 9.905 -9.802 1.00 79.19 101 ALA A N 1
ATOM 801 C CA . ALA A 1 101 ? 2.968 10.810 -8.669 1.00 79.19 101 ALA A CA 1
ATOM 802 C C . ALA A 1 101 ? 3.852 10.205 -7.560 1.00 79.19 101 ALA A C 1
ATOM 804 O O . ALA A 1 101 ? 4.256 10.919 -6.644 1.00 79.19 101 ALA A O 1
ATOM 805 N N . GLU A 1 102 ? 4.142 8.901 -7.611 1.00 75.94 102 GLU A N 1
ATOM 806 C CA . GLU A 1 102 ? 5.104 8.247 -6.716 1.00 75.94 102 GLU A CA 1
ATOM 807 C C . GLU A 1 102 ? 6.556 8.486 -7.151 1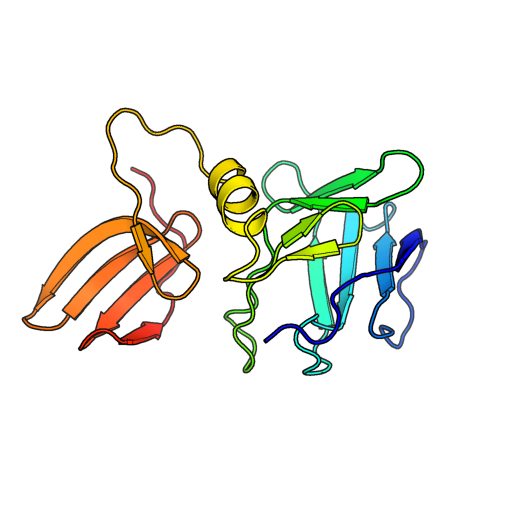.00 75.94 102 GLU A C 1
ATOM 809 O O . GLU A 1 102 ? 7.482 8.309 -6.363 1.00 75.94 102 GLU A O 1
ATOM 814 N N . ILE A 1 103 ? 6.759 8.907 -8.399 1.00 69.88 103 ILE A N 1
ATOM 815 C CA . ILE A 1 103 ? 8.069 9.087 -9.009 1.00 69.88 103 ILE A CA 1
ATOM 816 C C . ILE A 1 103 ? 8.691 10.399 -8.515 1.00 69.88 103 ILE A C 1
ATOM 818 O O . ILE A 1 103 ? 8.106 11.464 -8.742 1.00 69.88 103 ILE A O 1
ATOM 822 N N . PRO A 1 104 ? 9.879 10.382 -7.881 1.00 63.22 104 PRO A N 1
ATOM 823 C CA . PRO A 1 104 ? 10.601 11.618 -7.616 1.00 63.22 104 PRO A CA 1
ATOM 824 C C . PRO A 1 104 ? 10.960 12.297 -8.948 1.00 63.22 104 PRO A C 1
ATOM 826 O O . PRO A 1 104 ? 11.330 11.602 -9.895 1.00 63.22 104 PRO A O 1
ATOM 829 N N . PRO A 1 105 ? 10.871 13.634 -9.051 1.00 56.06 105 PRO A N 1
ATOM 830 C CA . PRO A 1 105 ? 11.252 14.333 -10.272 1.00 56.06 105 PRO A CA 1
ATOM 831 C C . PRO A 1 105 ? 12.732 14.067 -10.581 1.00 56.06 105 PRO A C 1
ATOM 833 O O . PRO A 1 105 ? 13.605 14.451 -9.806 1.00 56.06 105 PRO A O 1
ATOM 836 N N . ILE A 1 106 ? 13.009 13.404 -11.706 1.00 55.28 106 ILE A N 1
ATOM 837 C CA . ILE A 1 106 ? 14.358 13.244 -12.263 1.00 55.28 106 ILE A CA 1
ATOM 838 C C . ILE A 1 106 ? 14.455 14.188 -13.464 1.00 55.28 106 ILE A C 1
ATOM 840 O O . ILE A 1 106 ? 13.628 14.127 -14.375 1.00 55.28 106 ILE A O 1
ATOM 844 N N . GLU A 1 107 ? 15.442 15.084 -13.477 1.00 49.59 107 GLU A N 1
ATOM 845 C CA . GLU A 1 107 ? 15.685 15.942 -14.640 1.00 49.59 107 GLU A CA 1
ATOM 846 C C . GLU A 1 107 ? 16.118 15.097 -15.850 1.00 49.59 107 GLU A C 1
ATOM 848 O O . GLU A 1 107 ? 17.125 14.395 -15.805 1.00 49.59 107 GLU A O 1
ATOM 853 N N . GLY A 1 108 ? 15.366 15.184 -16.954 1.00 54.25 108 GLY A N 1
ATOM 854 C CA . GLY A 1 108 ? 15.799 14.708 -18.275 1.00 54.25 108 GLY A CA 1
ATOM 855 C C . GLY A 1 108 ? 15.708 13.200 -18.555 1.00 54.25 108 GLY A C 1
ATOM 856 O O . GLY A 1 108 ? 16.232 12.769 -19.579 1.00 54.25 108 GLY A O 1
ATOM 857 N N . GLY A 1 109 ? 15.063 12.399 -17.699 1.00 56.62 109 GLY A N 1
ATOM 858 C CA . GLY A 1 109 ? 14.882 10.954 -17.917 1.00 56.62 109 GLY A CA 1
ATOM 859 C C . GLY A 1 109 ? 13.543 10.578 -18.569 1.00 56.62 109 GLY A C 1
ATOM 860 O O . GLY A 1 109 ? 12.508 11.162 -18.253 1.00 56.62 109 GLY A O 1
ATOM 861 N N . GLU A 1 110 ? 13.546 9.569 -19.445 1.00 61.12 110 GLU A N 1
ATOM 862 C CA . GLU A 1 110 ? 12.325 8.886 -19.896 1.00 61.12 110 GLU A CA 1
ATOM 863 C C . GLU A 1 110 ? 12.005 7.716 -18.954 1.00 61.12 110 GLU A C 1
ATOM 865 O O . GLU A 1 110 ? 12.888 6.928 -18.611 1.00 61.12 110 GLU A O 1
ATOM 870 N N . TYR A 1 111 ? 10.738 7.582 -18.554 1.00 65.75 111 TYR A N 1
ATOM 871 C CA . TYR A 1 111 ? 10.254 6.424 -17.800 1.00 65.75 111 TYR A CA 1
ATOM 872 C C . TYR A 1 111 ? 9.546 5.450 -18.733 1.00 65.75 111 TYR A C 1
ATOM 874 O O . TYR A 1 111 ? 8.784 5.855 -19.612 1.00 65.75 111 TYR A O 1
ATOM 882 N N . LEU A 1 112 ? 9.740 4.158 -18.494 1.00 68.31 112 LEU A N 1
ATOM 883 C CA . LEU A 1 112 ? 9.001 3.097 -19.169 1.00 68.31 112 LEU A CA 1
ATOM 884 C C . LEU A 1 112 ? 8.199 2.308 -18.142 1.00 68.31 112 LEU A C 1
ATOM 886 O O . LEU A 1 112 ? 8.651 2.098 -17.022 1.00 68.31 112 LEU A O 1
ATOM 890 N N . TYR A 1 113 ? 7.013 1.847 -18.523 1.00 67.50 113 TYR A N 1
ATOM 891 C CA . TYR A 1 113 ? 6.245 0.916 -17.705 1.00 67.50 113 TYR A CA 1
ATOM 892 C C . TYR A 1 113 ? 6.456 -0.502 -18.235 1.00 67.50 113 TYR A C 1
ATOM 894 O O . TYR A 1 113 ? 6.216 -0.765 -19.414 1.00 67.50 113 TYR A O 1
ATOM 902 N N . PHE A 1 114 ? 6.935 -1.406 -17.384 1.00 69.50 114 PHE A N 1
ATOM 903 C CA . PHE A 1 114 ? 7.172 -2.802 -17.740 1.00 69.50 114 PHE A CA 1
ATOM 904 C C . PHE A 1 114 ? 6.717 -3.718 -16.610 1.00 69.50 114 PHE A C 1
ATOM 906 O O . PHE A 1 114 ? 7.215 -3.602 -15.495 1.00 69.50 114 PHE A O 1
ATOM 913 N N . ASP A 1 115 ? 5.809 -4.648 -16.915 1.00 69.19 115 ASP A N 1
ATOM 914 C CA . ASP A 1 115 ? 5.341 -5.694 -15.993 1.00 69.19 115 ASP A CA 1
ATOM 915 C C . ASP A 1 115 ? 5.042 -5.163 -14.581 1.00 69.19 115 ASP A C 1
ATOM 917 O O . ASP A 1 115 ? 5.588 -5.616 -13.570 1.00 69.19 115 ASP A O 1
ATOM 921 N N . ASN A 1 116 ? 4.193 -4.134 -14.547 1.00 65.81 116 ASN A N 1
ATOM 922 C CA . ASN A 1 116 ? 3.770 -3.421 -13.350 1.00 65.81 116 ASN A CA 1
ATOM 923 C C . ASN A 1 116 ? 4.855 -2.649 -12.575 1.00 65.81 116 ASN A C 1
ATOM 925 O O . ASN A 1 116 ? 4.625 -2.204 -11.451 1.00 65.81 116 ASN A O 1
ATOM 929 N N . ALA A 1 117 ? 6.024 -2.439 -13.170 1.00 70.25 117 ALA A N 1
ATOM 930 C CA . ALA A 1 117 ? 7.081 -1.611 -12.613 1.00 70.25 117 ALA A CA 1
ATOM 931 C C . ALA A 1 117 ? 7.300 -0.358 -13.463 1.00 70.25 117 ALA A C 1
ATOM 933 O O . ALA A 1 117 ? 7.268 -0.401 -14.695 1.00 70.25 117 ALA A O 1
ATOM 934 N N . ILE A 1 118 ? 7.567 0.765 -12.796 1.00 73.19 118 ILE A N 1
ATOM 935 C CA . ILE A 1 118 ? 8.093 1.951 -13.466 1.00 73.19 118 ILE A CA 1
ATOM 936 C C . ILE A 1 118 ? 9.605 1.826 -13.515 1.00 73.19 118 ILE A C 1
ATOM 938 O O . ILE A 1 118 ? 10.249 1.759 -12.473 1.00 73.19 118 ILE A O 1
ATOM 942 N N . VAL A 1 119 ? 10.143 1.838 -14.724 1.00 75.62 119 VAL A N 1
ATOM 943 C CA . VAL A 1 119 ? 11.552 1.698 -15.061 1.00 75.62 119 VAL A CA 1
ATOM 944 C C . VAL A 1 119 ? 12.130 3.073 -15.364 1.00 75.62 119 VAL A C 1
ATOM 946 O O . VAL A 1 119 ? 11.651 3.764 -16.261 1.00 75.62 119 VAL A O 1
ATOM 949 N N . CYS A 1 120 ? 13.160 3.459 -14.616 1.00 75.19 120 CYS A N 1
ATOM 950 C CA . CYS A 1 120 ? 13.911 4.703 -14.794 1.00 75.19 120 CYS A CA 1
ATOM 951 C C . CYS A 1 120 ? 15.273 4.489 -15.476 1.00 75.19 120 CYS A C 1
ATOM 953 O O . CYS A 1 120 ? 15.991 5.449 -15.737 1.00 75.19 120 CYS A O 1
ATOM 955 N N . GLY A 1 121 ? 15.650 3.243 -15.772 1.00 76.44 121 GLY A N 1
ATOM 956 C CA . GLY A 1 121 ? 16.867 2.933 -16.518 1.00 76.44 121 GLY A CA 1
ATOM 957 C C . GLY A 1 121 ? 16.982 1.456 -16.866 1.00 76.44 121 GLY A C 1
ATOM 958 O O . GLY A 1 121 ? 16.244 0.619 -16.353 1.00 76.44 121 GLY A O 1
ATOM 959 N N . TRP A 1 122 ? 17.927 1.105 -17.734 1.00 82.94 122 TRP A N 1
ATOM 960 C CA . TRP A 1 122 ? 18.195 -0.292 -18.074 1.00 82.94 122 TRP A CA 1
ATOM 961 C C . TRP A 1 122 ? 19.659 -0.533 -18.435 1.00 82.94 122 TRP A C 1
ATOM 963 O O . TRP A 1 122 ? 20.383 0.369 -18.852 1.00 82.94 122 TRP A O 1
ATOM 973 N N . THR A 1 123 ? 20.106 -1.772 -18.266 1.00 83.00 123 THR A N 1
ATOM 974 C CA . THR A 1 123 ? 21.457 -2.222 -18.609 1.00 83.00 123 THR A CA 1
ATOM 975 C C . THR A 1 123 ? 21.356 -3.546 -19.353 1.00 83.00 123 THR A C 1
ATOM 977 O O . THR A 1 123 ? 20.829 -4.516 -18.815 1.00 83.00 123 THR A O 1
ATOM 980 N N . ARG A 1 124 ? 21.845 -3.613 -20.597 1.00 85.38 124 ARG A N 1
ATOM 981 C CA . ARG A 1 124 ? 21.921 -4.888 -21.328 1.00 85.38 124 ARG A CA 1
ATOM 982 C C . ARG A 1 124 ? 23.065 -5.732 -20.783 1.00 85.38 124 ARG A C 1
ATOM 984 O O . ARG A 1 124 ? 24.182 -5.231 -20.693 1.00 85.38 124 ARG A O 1
ATOM 991 N N . LEU A 1 125 ? 22.777 -6.991 -20.465 1.00 85.00 125 LEU A N 1
ATOM 992 C CA . LEU A 1 125 ? 23.788 -7.969 -20.062 1.00 85.00 125 LEU A CA 1
ATOM 993 C C . LEU A 1 125 ? 24.210 -8.818 -21.263 1.00 85.00 125 LEU A C 1
ATOM 995 O O . LEU A 1 125 ? 25.376 -8.806 -21.639 1.00 85.00 125 LEU A O 1
ATOM 999 N N . ASP A 1 126 ? 23.236 -9.445 -21.923 1.00 84.38 126 ASP A N 1
ATOM 1000 C CA . ASP A 1 126 ? 23.427 -10.376 -23.038 1.00 84.38 126 ASP A CA 1
ATOM 1001 C C . ASP A 1 126 ? 22.312 -10.206 -24.090 1.00 84.38 126 ASP A C 1
ATOM 1003 O O . ASP A 1 126 ? 21.328 -9.489 -23.855 1.00 84.38 126 ASP A O 1
ATOM 1007 N N . PRO A 1 127 ? 22.418 -10.821 -25.283 1.00 87.06 127 PRO A N 1
ATOM 1008 C CA . PRO A 1 127 ? 21.298 -10.895 -26.217 1.00 87.06 127 PRO A CA 1
ATOM 1009 C C . PRO A 1 127 ? 20.074 -11.533 -25.545 1.00 87.06 127 PRO A C 1
ATOM 1011 O O . PRO A 1 127 ? 20.131 -12.672 -25.100 1.00 87.06 127 PRO A O 1
ATOM 1014 N N . GLY A 1 128 ? 18.971 -10.786 -25.464 1.00 80.94 128 GLY A N 1
ATOM 1015 C CA . GLY A 1 128 ? 17.750 -11.230 -24.786 1.00 80.94 128 GLY A CA 1
ATOM 1016 C C . GLY A 1 128 ? 17.728 -10.985 -23.274 1.00 80.94 128 GLY A C 1
ATOM 1017 O O . GLY A 1 128 ? 16.677 -11.186 -22.676 1.00 80.94 128 GLY A O 1
ATOM 1018 N N . GLU A 1 129 ? 18.812 -10.495 -22.658 1.00 87.81 129 GLU A N 1
ATOM 1019 C CA . GLU A 1 129 ? 18.893 -10.240 -21.212 1.00 87.81 129 GLU A CA 1
ATOM 1020 C C . GLU A 1 129 ? 19.170 -8.772 -20.884 1.00 87.81 129 GLU A C 1
ATOM 1022 O O . GLU A 1 129 ? 20.197 -8.198 -21.265 1.00 87.81 129 GLU A O 1
ATOM 1027 N N . VAL A 1 130 ? 18.268 -8.165 -20.113 1.00 87.12 130 VAL A N 1
ATOM 1028 C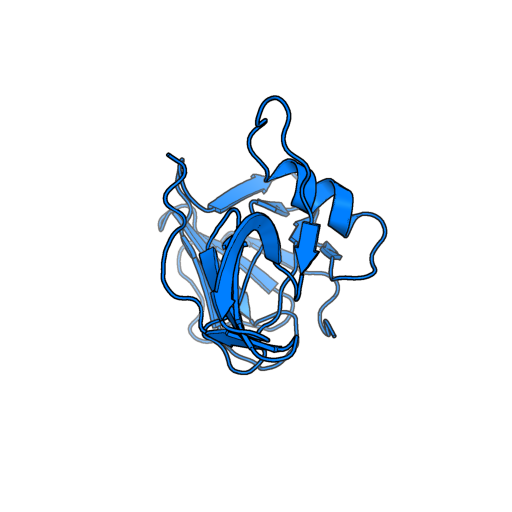 CA . VAL A 1 130 ? 18.406 -6.794 -19.616 1.00 87.12 130 VAL A CA 1
ATOM 1029 C C . VAL A 1 130 ? 18.100 -6.725 -18.125 1.00 87.12 130 VAL A C 1
ATOM 1031 O O . VAL A 1 130 ? 17.205 -7.397 -17.622 1.00 87.12 130 VAL A O 1
ATOM 1034 N N . VAL A 1 131 ? 18.830 -5.879 -17.411 1.00 85.06 131 VAL A N 1
ATOM 1035 C CA . VAL A 1 131 ? 18.482 -5.440 -16.061 1.00 85.06 131 VAL A CA 1
ATOM 1036 C C . VAL A 1 131 ? 17.689 -4.153 -16.200 1.00 85.06 131 VAL A C 1
ATOM 1038 O O . VAL A 1 131 ? 18.202 -3.189 -16.764 1.00 85.06 131 VAL A O 1
ATOM 1041 N N . LEU A 1 132 ? 16.454 -4.134 -15.711 1.00 83.31 132 LEU A N 1
ATOM 1042 C CA . LEU A 1 132 ? 15.665 -2.912 -15.604 1.00 83.31 132 LEU A CA 1
ATOM 1043 C C . LEU A 1 132 ? 15.828 -2.348 -14.193 1.00 83.31 132 LEU A C 1
ATOM 1045 O O . LEU A 1 132 ? 15.683 -3.065 -13.201 1.00 83.31 132 LEU A O 1
ATOM 1049 N N . HIS A 1 133 ? 16.158 -1.065 -14.123 1.00 80.25 133 HIS A N 1
ATOM 1050 C CA . HIS A 1 133 ? 16.217 -0.288 -12.892 1.00 80.25 133 HIS A CA 1
ATOM 1051 C C . HIS A 1 133 ? 14.852 0.358 -12.716 1.00 80.25 133 HIS A C 1
ATOM 1053 O O . HIS A 1 133 ? 14.524 1.330 -13.398 1.00 80.25 133 HIS A O 1
ATOM 1059 N N . GLY A 1 134 ? 14.023 -0.247 -11.877 1.00 75.31 134 GLY A N 1
ATOM 1060 C CA . GLY A 1 134 ? 12.763 0.325 -11.444 1.00 75.31 134 GLY A CA 1
ATOM 1061 C C . GLY A 1 134 ? 12.965 1.397 -10.381 1.00 75.31 134 GLY A C 1
ATOM 1062 O O . GLY A 1 134 ? 14.037 1.520 -9.798 1.00 75.31 134 GLY A O 1
ATOM 1063 N N . ILE A 1 135 ? 11.921 2.172 -10.111 1.00 72.25 135 ILE A N 1
ATOM 1064 C CA . ILE A 1 135 ? 11.949 3.205 -9.062 1.00 72.25 135 ILE A CA 1
ATOM 1065 C C . ILE A 1 135 ? 11.997 2.588 -7.663 1.00 72.25 135 ILE A C 1
ATOM 1067 O O . ILE A 1 135 ? 12.583 3.168 -6.753 1.00 72.25 135 ILE A O 1
ATOM 1071 N N . TRP A 1 136 ? 11.422 1.395 -7.504 1.00 70.00 136 TRP A N 1
ATOM 1072 C CA . TRP A 1 136 ? 11.314 0.699 -6.219 1.00 70.00 136 TRP A CA 1
ATOM 1073 C C . TRP A 1 136 ? 12.123 -0.597 -6.165 1.00 70.00 136 TRP A C 1
ATOM 1075 O O . TRP A 1 136 ? 12.417 -1.100 -5.084 1.00 70.00 136 TRP A O 1
ATOM 1085 N N . ASP A 1 137 ? 12.507 -1.141 -7.317 1.00 71.62 137 ASP A N 1
ATOM 1086 C CA . ASP A 1 137 ? 13.192 -2.421 -7.425 1.00 71.62 137 ASP A CA 1
ATOM 1087 C C . ASP A 1 137 ? 14.038 -2.518 -8.700 1.00 71.62 137 ASP A C 1
ATOM 1089 O O . ASP A 1 137 ? 13.752 -1.892 -9.711 1.00 71.62 137 ASP A O 1
ATOM 1093 N N . VAL A 1 138 ? 15.078 -3.345 -8.681 1.00 78.56 138 VAL A N 1
ATOM 1094 C CA . VAL A 1 138 ? 15.842 -3.734 -9.877 1.00 78.56 138 VAL A CA 1
ATOM 1095 C C . VAL A 1 138 ? 15.438 -5.145 -10.255 1.00 78.56 138 VAL A C 1
ATOM 1097 O O . VAL A 1 138 ? 15.340 -5.991 -9.371 1.00 78.56 138 VAL A O 1
ATOM 1100 N N . PHE A 1 139 ? 15.240 -5.462 -11.532 1.00 82.12 139 PHE A N 1
ATOM 1101 C CA . PHE A 1 139 ? 14.866 -6.821 -11.932 1.00 82.12 139 PHE A CA 1
ATOM 1102 C C . PHE A 1 139 ? 15.495 -7.259 -13.255 1.00 82.12 139 PHE A C 1
ATOM 1104 O O . PHE A 1 139 ? 15.713 -6.463 -14.167 1.00 82.12 139 PHE A O 1
ATOM 1111 N N . LEU A 1 140 ? 15.793 -8.560 -13.345 1.00 84.88 140 LEU A N 1
ATOM 1112 C CA . LEU A 1 140 ? 16.280 -9.194 -14.571 1.00 84.88 140 LEU A CA 1
ATOM 1113 C C . LEU A 1 140 ? 15.100 -9.535 -15.481 1.00 84.88 140 LEU A C 1
ATOM 1115 O O . LEU A 1 140 ? 14.146 -10.193 -15.051 1.00 84.88 140 LEU A O 1
ATOM 1119 N N . VAL A 1 141 ? 15.209 -9.146 -16.744 1.00 85.00 141 VAL A N 1
ATOM 1120 C CA . VAL A 1 141 ? 14.301 -9.522 -17.823 1.00 85.00 141 VAL A CA 1
ATOM 1121 C C . VAL A 1 141 ? 15.073 -10.365 -18.829 1.00 85.00 141 VAL A C 1
ATOM 1123 O O . VAL A 1 141 ? 16.091 -9.922 -19.357 1.00 85.00 141 VAL A O 1
ATOM 1126 N N . ARG A 1 142 ? 14.575 -11.573 -19.104 1.00 87.25 142 ARG A N 1
ATOM 1127 C CA . ARG A 1 142 ? 15.108 -12.481 -20.127 1.00 87.25 142 ARG A CA 1
ATOM 1128 C C . ARG A 1 142 ? 14.007 -12.816 -21.119 1.00 87.25 142 ARG A C 1
ATOM 1130 O O . ARG A 1 142 ? 12.917 -13.206 -20.706 1.00 87.25 142 ARG A O 1
ATOM 1137 N N . ASP A 1 143 ? 14.271 -12.624 -22.406 1.00 86.00 143 ASP A N 1
ATOM 1138 C CA . ASP A 1 143 ? 13.325 -12.868 -23.501 1.00 86.00 143 ASP A CA 1
ATOM 1139 C C . ASP A 1 143 ? 11.962 -12.183 -23.277 1.00 86.00 143 ASP A C 1
ATOM 1141 O O . ASP A 1 143 ? 10.894 -12.755 -23.499 1.00 86.00 143 ASP A O 1
ATOM 1145 N N . GLY A 1 144 ? 12.001 -10.947 -22.764 1.00 78.38 144 GLY A N 1
ATOM 1146 C CA . GLY A 1 144 ? 10.810 -10.148 -22.465 1.00 78.38 144 GLY A CA 1
ATOM 1147 C C . GLY A 1 144 ? 10.029 -10.583 -21.219 1.00 78.38 144 GLY A C 1
ATOM 1148 O O . GLY A 1 144 ? 8.942 -10.063 -20.986 1.00 78.38 144 GLY A O 1
ATOM 1149 N N . ARG A 1 145 ? 10.551 -11.510 -20.404 1.00 80.81 145 ARG A N 1
ATOM 1150 C CA . ARG A 1 145 ? 9.916 -11.968 -19.158 1.00 80.81 145 ARG A CA 1
ATOM 1151 C C . ARG A 1 145 ? 10.717 -11.557 -17.931 1.00 80.81 145 ARG A C 1
ATOM 1153 O O . ARG A 1 145 ? 11.923 -11.796 -17.868 1.00 80.81 145 ARG A O 1
ATOM 1160 N N . ARG A 1 146 ? 10.035 -10.990 -16.934 1.00 81.75 146 ARG A N 1
ATOM 1161 C CA . ARG A 1 146 ? 10.605 -10.698 -15.614 1.00 81.75 146 ARG A CA 1
ATOM 1162 C C . ARG A 1 146 ? 10.909 -12.007 -14.889 1.00 81.75 146 ARG A C 1
ATOM 1164 O O . ARG A 1 146 ? 10.024 -12.839 -14.712 1.00 81.75 146 ARG A O 1
ATOM 1171 N N . LEU A 1 147 ? 12.165 -12.199 -14.491 1.00 73.56 147 LEU A N 1
ATOM 1172 C CA . LEU A 1 147 ? 12.604 -13.421 -13.814 1.00 73.56 147 LEU A CA 1
ATOM 1173 C C . LEU A 1 147 ? 12.616 -13.277 -12.288 1.00 73.56 147 LEU A C 1
ATOM 1175 O O . LEU A 1 147 ? 12.192 -14.201 -11.598 1.00 73.56 147 LEU A O 1
ATOM 1179 N N . ARG A 1 148 ? 13.118 -12.150 -11.751 1.00 68.25 148 ARG A N 1
ATOM 1180 C CA . ARG A 1 148 ? 13.190 -11.880 -10.300 1.00 68.25 148 ARG A CA 1
ATOM 1181 C C . ARG A 1 148 ? 13.610 -10.434 -9.993 1.00 68.25 148 ARG A C 1
ATOM 1183 O O . ARG A 1 148 ? 14.467 -9.895 -10.693 1.00 68.25 148 ARG A O 1
ATOM 1190 N N . ALA A 1 149 ? 13.081 -9.859 -8.906 1.00 66.56 149 ALA A N 1
ATOM 1191 C CA . ALA A 1 149 ? 13.611 -8.637 -8.291 1.00 66.56 149 ALA A CA 1
ATOM 1192 C C . ALA A 1 149 ? 14.961 -8.914 -7.593 1.00 66.56 149 ALA A C 1
ATOM 1194 O O . ALA A 1 149 ? 15.062 -9.771 -6.713 1.00 66.56 149 ALA A O 1
ATOM 1195 N N . LEU A 1 150 ? 16.007 -8.218 -8.030 1.00 63.50 150 LEU A N 1
ATOM 1196 C CA . LEU A 1 150 ? 17.402 -8.356 -7.617 1.00 63.50 150 LEU A CA 1
ATOM 1197 C C . LEU A 1 150 ? 17.776 -7.483 -6.402 1.00 63.50 150 LEU A C 1
ATOM 1199 O O . LEU A 1 150 ? 18.828 -7.717 -5.813 1.00 63.50 150 LEU A O 1
ATOM 1203 N N . GLY A 1 151 ? 16.940 -6.516 -6.006 1.00 62.00 151 GLY A N 1
ATOM 1204 C CA . GLY A 1 151 ? 17.166 -5.645 -4.843 1.00 62.00 151 GLY A CA 1
ATOM 1205 C C . GLY A 1 151 ? 16.559 -4.249 -5.010 1.00 62.00 151 GLY A C 1
ATOM 1206 O O . GLY A 1 151 ? 15.866 -3.999 -5.995 1.00 62.00 151 GLY A O 1
ATOM 1207 N N . GLU A 1 152 ? 16.829 -3.351 -4.059 1.00 53.50 152 GLU A N 1
ATOM 1208 C CA . GLU A 1 152 ? 16.462 -1.932 -4.165 1.00 53.50 152 GLU A CA 1
ATOM 1209 C C . GLU A 1 152 ? 17.318 -1.216 -5.228 1.00 53.50 152 GLU A C 1
ATOM 1211 O O . GLU A 1 152 ? 18.509 -1.524 -5.383 1.00 53.50 152 GLU A O 1
ATOM 1216 N N . PRO A 1 153 ? 16.742 -0.258 -5.967 1.00 55.19 153 PRO A N 1
ATOM 1217 C CA . PRO A 1 153 ? 17.452 0.499 -6.976 1.00 55.19 153 PRO A CA 1
ATOM 1218 C C . PRO A 1 153 ? 18.461 1.426 -6.317 1.00 55.19 153 PRO A C 1
ATOM 1220 O O . PRO A 1 153 ? 18.147 2.225 -5.438 1.00 55.19 153 PRO A O 1
ATOM 1223 N N . ARG A 1 154 ? 19.711 1.333 -6.774 1.00 47.41 154 ARG A N 1
ATOM 1224 C CA . ARG A 1 154 ? 20.721 2.342 -6.469 1.00 47.41 154 ARG A CA 1
ATOM 1225 C C . ARG A 1 154 ? 20.477 3.518 -7.404 1.00 47.41 154 ARG A C 1
ATOM 1227 O O . ARG A 1 154 ? 21.020 3.546 -8.504 1.00 47.41 154 ARG A O 1
ATOM 1234 N N . LEU A 1 155 ? 19.632 4.450 -6.975 1.00 46.41 155 LEU A N 1
ATOM 1235 C CA . LEU A 1 155 ? 19.581 5.784 -7.568 1.00 46.41 155 LEU A CA 1
ATOM 1236 C C . LEU A 1 155 ? 20.916 6.461 -7.223 1.00 46.41 155 LEU A C 1
ATOM 1238 O O . LEU A 1 155 ? 21.138 6.856 -6.079 1.00 46.41 155 LEU A O 1
ATOM 1242 N N . GLY A 1 156 ? 21.845 6.423 -8.179 1.00 40.34 156 GLY A N 1
ATOM 1243 C CA . GLY A 1 156 ? 23.150 7.083 -8.110 1.00 40.34 156 GLY A CA 1
ATOM 1244 C C . GLY A 1 156 ? 23.075 8.534 -8.549 1.00 40.34 156 GLY A C 1
ATOM 1245 O O . GLY A 1 156 ? 22.180 8.848 -9.365 1.00 40.34 156 GLY A O 1
#